Protein AF-A0A8J7TQS0-F1 (afdb_monomer_lite)

Foldseek 3Di:
DDWDFFPDPVGRDTADDDDPGGQWDQQPQLRGTHGPVLCVVCVQADDPVCVVVSVVSCVVVVGDQDDADPVRHRHSHD

Secondary structure (DSSP, 8-state):
-EEEE--STTT--EEEEETTEE-EEEETTTTEEEEHHHHHH-TTS--GGGHHHHHHHHHHTTPPPPPP-TTSSPPS--

Sequence (78 aa):
MSEAICDLPDCKKRLNMGHGVWEGRWLPTYQMTICTVHINASPEGWAPHREEFLLSWLQSKNLPVPKRNANGLLPFFA

Structure (mmCIF, N/CA/C/O backbone):
data_AF-A0A8J7TQS0-F1
#
_entry.id   AF-A0A8J7TQS0-F1
#
loop_
_atom_site.group_PDB
_atom_site.id
_atom_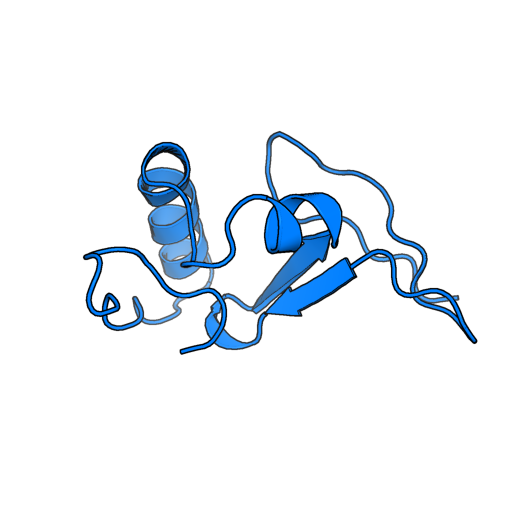site.type_symbol
_atom_site.label_atom_id
_atom_site.label_alt_id
_atom_site.label_comp_id
_atom_site.label_asym_id
_atom_site.label_entity_id
_atom_site.label_seq_id
_atom_site.pdbx_PDB_ins_code
_atom_site.Cartn_x
_atom_site.Cartn_y
_atom_site.Cartn_z
_atom_site.occupancy
_atom_site.B_iso_or_equiv
_atom_site.auth_seq_id
_atom_site.auth_comp_id
_atom_site.auth_asym_id
_atom_site.auth_atom_id
_atom_site.pdbx_PDB_model_num
ATOM 1 N N . MET A 1 1 ? 3.820 13.892 -18.933 1.00 49.91 1 MET A N 1
ATOM 2 C CA . MET A 1 1 ? 4.075 12.605 -18.254 1.00 49.91 1 MET A CA 1
ATOM 3 C C . MET A 1 1 ? 3.761 12.832 -16.792 1.00 49.91 1 MET A C 1
ATOM 5 O O . MET A 1 1 ? 4.334 13.751 -16.222 1.00 49.91 1 MET A O 1
ATOM 9 N N . SER A 1 2 ? 2.793 12.117 -16.229 1.00 56.00 2 SER A N 1
ATOM 10 C CA . SER A 1 2 ? 2.450 12.272 -14.814 1.00 56.00 2 SER A CA 1
ATOM 11 C C . SER A 1 2 ? 3.431 11.428 -14.008 1.00 56.00 2 SER A C 1
ATOM 13 O O . SER A 1 2 ? 3.336 10.205 -14.010 1.00 56.00 2 SER A O 1
ATOM 15 N N . GLU A 1 3 ? 4.423 12.068 -13.393 1.00 66.81 3 GLU A N 1
ATOM 16 C CA . GLU A 1 3 ? 5.340 11.391 -12.478 1.00 66.81 3 GLU A CA 1
ATOM 17 C C . GLU A 1 3 ? 4.574 11.050 -11.196 1.00 66.81 3 GLU A C 1
ATOM 19 O O . GLU A 1 3 ? 4.104 11.942 -10.491 1.00 66.81 3 GLU A O 1
ATOM 24 N N . ALA A 1 4 ? 4.417 9.759 -10.905 1.00 83.81 4 ALA A N 1
ATOM 25 C CA . ALA A 1 4 ? 3.888 9.306 -9.625 1.00 83.81 4 ALA A CA 1
ATOM 26 C C . ALA A 1 4 ? 5.041 8.839 -8.731 1.00 83.81 4 ALA A C 1
ATOM 28 O O . ALA A 1 4 ? 6.100 8.447 -9.217 1.00 83.81 4 ALA A O 1
ATOM 29 N N . ILE A 1 5 ? 4.857 8.870 -7.415 1.00 90.94 5 ILE A N 1
ATOM 30 C CA . ILE A 1 5 ? 5.839 8.368 -6.449 1.00 90.94 5 ILE A CA 1
ATOM 31 C C . ILE A 1 5 ? 5.167 7.268 -5.635 1.00 90.94 5 ILE A C 1
ATOM 33 O O . ILE A 1 5 ? 3.983 7.359 -5.326 1.00 90.94 5 ILE A O 1
ATOM 37 N N . CYS A 1 6 ? 5.916 6.217 -5.303 1.00 92.31 6 CYS A N 1
ATOM 38 C CA . CYS A 1 6 ? 5.438 5.195 -4.382 1.00 92.31 6 CYS A CA 1
ATOM 39 C C . CYS A 1 6 ? 5.223 5.811 -2.991 1.00 92.31 6 CYS A C 1
ATOM 41 O O . CYS A 1 6 ? 6.180 6.291 -2.381 1.00 92.31 6 CYS A O 1
ATOM 43 N N . ASP A 1 7 ? 3.997 5.777 -2.471 1.00 93.25 7 ASP A N 1
ATOM 44 C CA . ASP A 1 7 ? 3.655 6.435 -1.204 1.00 93.25 7 ASP A CA 1
ATOM 45 C C . ASP A 1 7 ? 4.262 5.753 0.028 1.00 93.25 7 ASP A C 1
ATOM 47 O O . ASP A 1 7 ? 4.373 6.376 1.088 1.00 93.25 7 ASP A O 1
ATOM 51 N N . LEU A 1 8 ? 4.736 4.514 -0.116 1.00 90.94 8 LEU A N 1
ATOM 52 C CA . LEU A 1 8 ? 5.394 3.771 0.953 1.00 90.94 8 LEU A CA 1
ATOM 53 C C . LEU A 1 8 ? 6.671 4.461 1.468 1.00 90.94 8 LEU A C 1
ATOM 55 O O . LEU A 1 8 ? 7.469 4.956 0.662 1.00 90.94 8 LEU A O 1
ATOM 59 N N . PRO A 1 9 ? 6.893 4.471 2.797 1.00 88.88 9 PRO A N 1
ATOM 60 C CA . PRO A 1 9 ? 7.991 5.198 3.431 1.00 88.88 9 PRO A CA 1
ATOM 61 C C . PRO A 1 9 ? 9.370 4.613 3.105 1.00 88.88 9 PRO A C 1
ATOM 63 O O . PRO A 1 9 ? 10.331 5.362 2.983 1.00 88.88 9 PRO A O 1
ATOM 66 N N . ASP A 1 10 ? 9.452 3.300 2.911 1.00 88.81 10 ASP A N 1
ATOM 67 C CA . ASP A 1 10 ? 10.666 2.537 2.604 1.00 88.81 10 ASP A CA 1
ATOM 68 C C . ASP A 1 10 ? 11.004 2.497 1.105 1.00 88.81 10 ASP A C 1
ATOM 70 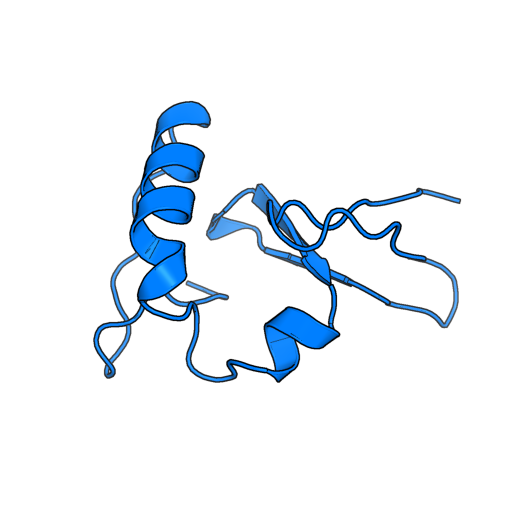O O . ASP A 1 10 ? 12.081 2.048 0.722 1.00 88.81 10 ASP A O 1
ATOM 74 N N . CYS A 1 11 ? 10.099 2.968 0.242 1.00 89.38 11 CYS A N 1
ATOM 75 C CA . CYS A 1 11 ? 10.284 2.925 -1.204 1.00 89.38 11 CYS A CA 1
ATOM 76 C C . CYS A 1 11 ? 10.574 4.300 -1.800 1.00 89.38 11 CYS A C 1
ATOM 78 O O . CYS A 1 11 ? 11.628 4.486 -2.403 1.00 89.38 11 CYS A O 1
ATOM 80 N N . LYS A 1 12 ? 9.603 5.226 -1.719 1.00 85.69 12 LYS A N 1
ATOM 81 C CA . LYS A 1 12 ? 9.628 6.570 -2.338 1.00 85.69 12 LYS A CA 1
ATOM 82 C C . LYS A 1 12 ? 10.188 6.634 -3.776 1.00 85.69 12 LYS A C 1
ATOM 84 O O . LYS A 1 12 ? 10.620 7.688 -4.239 1.00 85.69 12 LYS A O 1
ATOM 89 N N . LYS A 1 13 ? 10.150 5.518 -4.516 1.00 88.31 13 LYS A N 1
ATOM 90 C CA . LYS A 1 13 ? 10.639 5.414 -5.895 1.00 88.31 13 LYS A CA 1
ATOM 91 C C . LYS A 1 13 ? 9.715 6.208 -6.821 1.00 88.31 13 LYS A C 1
ATOM 93 O O . LYS A 1 13 ? 8.494 6.125 -6.680 1.00 88.31 13 LYS A O 1
ATOM 98 N N . ARG A 1 14 ? 10.292 6.928 -7.787 1.00 89.81 14 ARG A N 1
ATOM 99 C CA . ARG A 1 14 ? 9.542 7.522 -8.906 1.00 89.81 14 ARG A CA 1
ATOM 100 C C . ARG A 1 14 ? 9.029 6.417 -9.826 1.00 89.81 14 ARG A C 1
ATOM 102 O O . ARG A 1 14 ? 9.765 5.484 -10.140 1.00 89.81 14 ARG A O 1
ATOM 109 N N . LEU A 1 15 ? 7.771 6.525 -10.218 1.00 90.06 15 LEU A N 1
ATOM 110 C CA . LEU A 1 15 ? 7.037 5.539 -10.993 1.00 90.06 15 LEU A CA 1
ATOM 111 C C . LEU A 1 15 ? 6.699 6.144 -12.344 1.00 90.06 15 LEU A C 1
ATOM 113 O O . LEU A 1 15 ? 6.066 7.202 -12.425 1.00 90.06 15 LEU A O 1
ATOM 117 N N . ASN A 1 16 ? 7.102 5.449 -13.400 1.00 87.50 16 ASN A N 1
ATOM 118 C CA . ASN A 1 16 ? 6.691 5.782 -14.745 1.00 87.50 16 ASN A CA 1
ATOM 119 C C . ASN A 1 16 ? 5.295 5.195 -15.013 1.00 87.50 16 ASN A C 1
ATOM 121 O O . ASN A 1 16 ? 5.091 3.978 -14.969 1.00 87.50 16 ASN A O 1
ATOM 125 N N . MET A 1 17 ? 4.331 6.088 -15.235 1.00 82.19 17 MET A N 1
ATOM 126 C CA . MET A 1 17 ? 2.935 5.781 -15.548 1.00 82.19 17 MET A CA 1
ATOM 127 C C . MET A 1 17 ? 2.646 6.381 -16.932 1.00 82.19 17 MET A C 1
ATOM 129 O O . MET A 1 17 ? 2.252 7.543 -17.052 1.00 82.19 17 MET A O 1
ATOM 133 N N . GLY A 1 18 ? 2.938 5.620 -17.990 1.00 78.31 18 GLY A N 1
ATOM 134 C CA . GLY A 1 18 ? 2.929 6.085 -19.380 1.00 78.31 18 GLY A CA 1
ATOM 135 C C . GLY A 1 18 ? 2.449 5.026 -20.375 1.00 78.31 18 GLY A C 1
ATOM 136 O O . GLY A 1 18 ? 2.127 3.898 -20.007 1.00 78.31 18 GLY A O 1
ATOM 137 N N . HIS A 1 19 ? 2.387 5.387 -21.662 1.00 75.19 19 HIS A N 1
ATOM 138 C CA . HIS A 1 19 ? 1.943 4.479 -22.727 1.00 75.19 19 HIS A CA 1
ATOM 139 C C . HIS A 1 19 ? 2.814 3.210 -22.767 1.00 75.19 19 HIS A C 1
ATOM 141 O O . HIS A 1 19 ? 3.965 3.251 -23.191 1.00 75.19 19 HIS A O 1
ATOM 147 N N . GLY A 1 20 ? 2.250 2.089 -22.306 1.00 76.94 20 GLY A N 1
ATOM 148 C CA . GLY A 1 20 ? 2.910 0.780 -22.263 1.00 76.94 20 GLY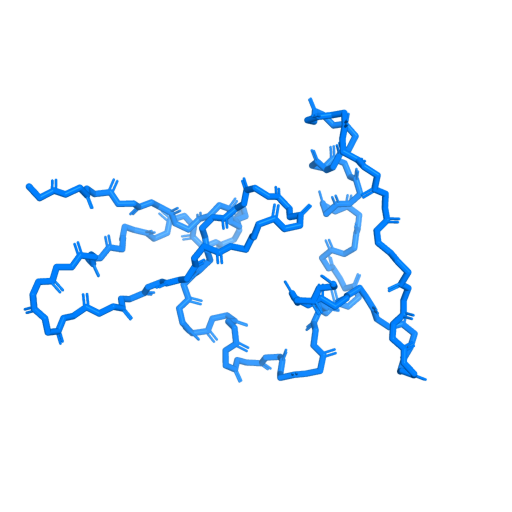 A CA 1
ATOM 149 C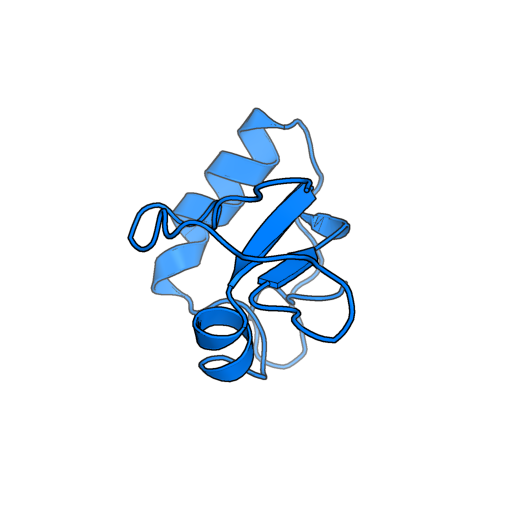 C . GLY A 1 20 ? 3.758 0.500 -21.015 1.00 76.94 20 GLY A C 1
ATOM 150 O O . GLY A 1 20 ? 4.282 -0.605 -20.901 1.00 76.94 20 GLY A O 1
ATOM 151 N N . VAL A 1 21 ? 3.875 1.441 -20.068 1.00 77.25 21 VAL A N 1
ATOM 152 C CA . VAL A 1 21 ? 4.672 1.270 -18.840 1.00 77.25 21 VAL A CA 1
ATOM 153 C C . VAL A 1 21 ? 3.848 1.667 -17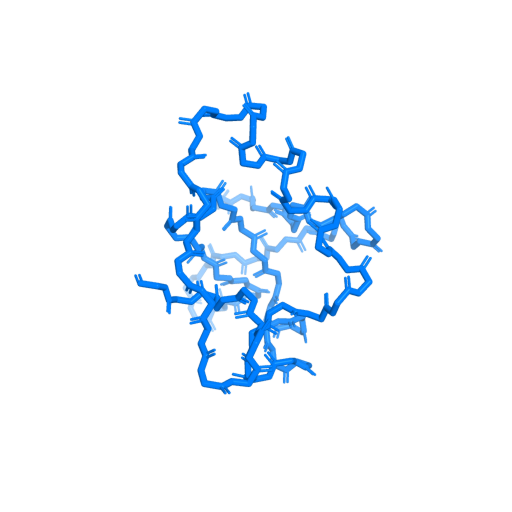.617 1.00 77.25 21 VAL A C 1
ATOM 155 O O . VAL A 1 21 ? 3.469 2.825 -17.460 1.00 77.25 21 VAL A O 1
ATOM 158 N N . TRP A 1 22 ? 3.604 0.695 -16.738 1.00 81.44 22 TRP A N 1
ATOM 159 C CA . TRP A 1 22 ? 2.878 0.874 -15.480 1.00 81.44 22 TRP A CA 1
ATOM 160 C C . TRP A 1 22 ? 3.732 0.359 -14.321 1.00 81.44 22 TRP A C 1
ATOM 162 O O . TRP A 1 22 ? 3.631 -0.798 -13.918 1.00 81.44 22 TRP A O 1
ATOM 172 N N . GLU A 1 23 ? 4.610 1.212 -13.790 1.00 90.25 23 GLU A N 1
ATOM 173 C CA . GLU A 1 23 ? 5.475 0.853 -12.652 1.00 90.25 23 GLU A CA 1
ATOM 174 C C . GLU A 1 23 ? 4.770 0.943 -11.292 1.00 90.25 23 GLU A C 1
ATOM 176 O O . GLU A 1 23 ? 5.347 0.586 -10.262 1.00 90.25 23 GLU A O 1
ATOM 181 N N . GLY A 1 24 ? 3.517 1.391 -11.269 1.00 90.44 24 GLY A N 1
ATOM 182 C CA . GLY A 1 24 ? 2.701 1.441 -10.070 1.00 90.44 24 GLY A CA 1
ATOM 183 C C . GLY A 1 24 ? 1.225 1.239 -10.333 1.00 90.44 24 GLY A C 1
ATOM 184 O O . GLY A 1 24 ? 0.763 1.188 -11.472 1.00 90.44 24 GLY A O 1
ATOM 185 N N . ARG A 1 25 ? 0.482 1.128 -9.238 1.00 90.38 25 ARG A N 1
ATOM 186 C CA . ARG A 1 25 ? -0.969 1.040 -9.237 1.00 90.38 25 ARG A CA 1
ATOM 187 C C . ARG A 1 25 ? -1.530 1.973 -8.182 1.00 90.38 25 ARG A C 1
ATOM 189 O O . ARG A 1 25 ? -1.031 2.038 -7.058 1.00 90.38 25 ARG A O 1
ATOM 196 N N . TRP A 1 26 ? -2.593 2.665 -8.562 1.00 91.19 26 TRP A N 1
ATOM 197 C CA . TRP A 1 26 ? -3.422 3.410 -7.632 1.00 91.19 26 TRP A CA 1
ATOM 198 C C . TRP A 1 26 ? -4.293 2.444 -6.824 1.00 91.19 26 TRP A C 1
ATOM 200 O O . TRP A 1 26 ? -4.942 1.567 -7.399 1.00 91.19 26 TRP A O 1
ATOM 210 N N . LEU A 1 27 ? -4.300 2.609 -5.503 1.00 91.88 27 LEU A N 1
ATOM 211 C CA . LEU A 1 27 ? -5.128 1.883 -4.547 1.00 91.88 27 LEU A CA 1
ATOM 212 C C . LEU A 1 27 ? -6.211 2.838 -4.019 1.00 91.88 27 LEU A C 1
ATOM 214 O O . LEU A 1 27 ? -5.929 3.628 -3.112 1.00 91.88 27 LEU A O 1
ATOM 218 N N . PRO A 1 28 ? -7.445 2.792 -4.560 1.00 91.06 28 PRO A N 1
ATOM 219 C CA . PRO A 1 28 ? -8.498 3.747 -4.212 1.00 91.06 28 PRO A CA 1
ATOM 220 C C . PRO A 1 28 ? -8.845 3.755 -2.722 1.00 91.06 28 PRO A C 1
ATOM 222 O O . PRO A 1 28 ? -9.021 4.825 -2.148 1.00 91.06 28 PRO A O 1
ATOM 225 N N . THR A 1 29 ? -8.867 2.579 -2.088 1.00 91.50 29 THR A N 1
ATOM 226 C CA . THR A 1 29 ? -9.183 2.395 -0.662 1.00 91.50 29 THR A CA 1
ATOM 227 C C . THR A 1 29 ? -8.269 3.212 0.253 1.00 91.50 29 THR A C 1
ATOM 229 O O . THR A 1 29 ? -8.717 3.743 1.261 1.00 91.50 29 THR A O 1
ATOM 232 N N . TYR A 1 30 ? -6.994 3.343 -0.117 1.00 93.75 30 TYR A N 1
ATOM 233 C CA . TYR A 1 30 ? -5.982 4.047 0.677 1.00 93.75 30 TYR A CA 1
ATOM 234 C C . TYR A 1 30 ? -5.663 5.436 0.129 1.00 93.75 30 TYR A C 1
ATOM 236 O O . TYR A 1 30 ? -4.940 6.201 0.766 1.00 93.75 30 TYR A O 1
ATOM 244 N N . GLN A 1 31 ? -6.162 5.753 -1.067 1.00 93.81 31 GLN A N 1
ATOM 245 C CA . GLN A 1 31 ? -5.718 6.889 -1.863 1.00 93.81 31 GLN A CA 1
ATOM 246 C C . GLN A 1 31 ? -4.181 6.958 -1.953 1.00 93.81 31 GLN A C 1
ATOM 248 O O . GLN A 1 31 ? -3.571 7.975 -1.609 1.00 93.81 31 GLN A O 1
ATOM 253 N N . MET A 1 32 ? -3.569 5.845 -2.375 1.00 92.81 32 MET A N 1
ATOM 254 C CA . MET A 1 32 ? -2.116 5.677 -2.500 1.00 92.81 32 MET A CA 1
ATOM 255 C C . MET A 1 32 ? -1.714 5.160 -3.873 1.00 92.81 32 MET A C 1
ATOM 257 O O . MET A 1 32 ? -2.386 4.298 -4.436 1.00 92.81 32 MET A O 1
ATOM 261 N N . THR A 1 33 ? -0.562 5.596 -4.369 1.00 93.06 33 THR A N 1
ATOM 262 C CA . THR A 1 33 ? 0.125 4.959 -5.492 1.00 93.06 33 THR A CA 1
ATOM 263 C C . THR A 1 33 ? 1.245 4.075 -4.969 1.00 93.06 33 THR A C 1
ATOM 265 O O . THR A 1 33 ? 2.175 4.554 -4.326 1.00 93.06 33 THR A O 1
ATOM 268 N N . ILE A 1 34 ? 1.186 2.779 -5.267 1.00 93.06 34 ILE A N 1
ATOM 269 C CA . ILE A 1 34 ? 2.180 1.796 -4.824 1.00 93.06 34 ILE A CA 1
ATOM 270 C C . ILE A 1 34 ? 2.857 1.175 -6.039 1.00 93.06 34 ILE A C 1
ATOM 272 O O . ILE A 1 34 ? 2.197 0.867 -7.029 1.00 93.06 34 ILE A O 1
ATOM 276 N N . CYS A 1 35 ? 4.176 0.983 -5.981 1.00 92.38 35 CYS A N 1
ATOM 277 C CA . CYS A 1 35 ? 4.896 0.355 -7.084 1.00 92.38 35 CYS A CA 1
ATOM 278 C C . CYS A 1 35 ? 4.487 -1.115 -7.271 1.00 92.38 35 CYS A C 1
ATOM 280 O O . CYS A 1 35 ? 4.145 -1.815 -6.313 1.00 92.38 35 CYS A O 1
ATOM 282 N N . THR A 1 36 ? 4.569 -1.610 -8.504 1.00 90.75 36 THR A N 1
ATOM 283 C CA . THR A 1 36 ? 4.208 -2.998 -8.832 1.00 90.75 36 THR A CA 1
ATOM 284 C C . THR A 1 36 ? 5.046 -4.018 -8.068 1.00 90.75 36 THR A C 1
ATOM 286 O O . THR A 1 36 ? 4.524 -5.061 -7.695 1.00 90.75 36 THR A O 1
ATOM 289 N N . VAL A 1 37 ? 6.302 -3.698 -7.743 1.00 90.38 37 VAL A N 1
ATOM 290 C CA . VAL A 1 37 ? 7.176 -4.550 -6.918 1.00 90.38 37 VAL A CA 1
ATOM 291 C C . VAL A 1 37 ? 6.537 -4.851 -5.560 1.00 90.38 37 VAL A C 1
ATOM 293 O O . VAL A 1 37 ? 6.471 -6.007 -5.160 1.00 90.38 37 VAL A O 1
ATOM 296 N N . HIS A 1 38 ? 6.008 -3.836 -4.871 1.00 89.69 38 HIS A N 1
ATOM 297 C CA . HIS A 1 38 ? 5.390 -4.020 -3.555 1.00 89.69 38 HIS A CA 1
ATOM 298 C C . HIS A 1 38 ? 4.026 -4.697 -3.616 1.00 89.69 38 HIS A C 1
ATOM 300 O O . HIS A 1 38 ? 3.691 -5.460 -2.715 1.00 89.69 38 HIS A O 1
ATOM 306 N N . ILE A 1 39 ? 3.256 -4.434 -4.671 1.00 88.69 39 ILE A N 1
ATOM 307 C CA . ILE A 1 39 ? 1.970 -5.103 -4.884 1.00 88.69 39 ILE A CA 1
ATOM 308 C C . ILE A 1 39 ? 2.194 -6.592 -5.154 1.00 88.69 39 ILE A C 1
ATOM 310 O O . ILE A 1 39 ? 1.534 -7.435 -4.555 1.00 88.69 39 ILE A O 1
ATOM 314 N N . ASN A 1 40 ? 3.164 -6.923 -6.007 1.00 88.69 40 ASN A N 1
ATOM 315 C CA . ASN A 1 40 ? 3.454 -8.302 -6.390 1.00 88.69 40 ASN A CA 1
ATOM 316 C C . ASN A 1 40 ? 4.144 -9.093 -5.271 1.00 88.69 40 ASN A C 1
ATOM 318 O O . ASN A 1 40 ? 4.002 -10.310 -5.218 1.00 88.69 40 ASN A O 1
ATOM 322 N N . ALA A 1 41 ? 4.871 -8.422 -4.372 1.00 88.31 41 ALA A N 1
ATOM 323 C CA . ALA A 1 41 ? 5.528 -9.065 -3.236 1.00 88.31 41 ALA A CA 1
ATOM 324 C C . ALA A 1 41 ? 4.545 -9.590 -2.176 1.00 88.31 41 ALA A C 1
ATOM 326 O O . ALA A 1 41 ? 4.921 -10.447 -1.381 1.00 88.31 41 ALA A O 1
ATOM 327 N N . SER A 1 42 ? 3.310 -9.078 -2.135 1.00 85.81 42 SER A N 1
ATOM 328 C CA . SER A 1 42 ? 2.339 -9.431 -1.098 1.00 85.81 42 SER A CA 1
ATOM 329 C C . SER A 1 42 ? 0.942 -9.639 -1.696 1.00 85.81 42 SER A C 1
ATOM 331 O O . SER A 1 42 ? 0.039 -8.839 -1.465 1.00 85.81 42 SER A O 1
ATOM 333 N N . PRO A 1 43 ? 0.732 -10.705 -2.489 1.00 82.62 43 PRO A N 1
ATOM 334 C CA . PRO A 1 43 ? -0.504 -10.902 -3.255 1.00 82.62 43 PRO A CA 1
ATOM 335 C C . PRO A 1 43 ? -1.762 -10.979 -2.378 1.00 82.62 43 PRO A C 1
ATOM 337 O O . PRO A 1 43 ? -2.858 -10.670 -2.839 1.00 82.62 43 PRO A O 1
ATOM 340 N N . GLU A 1 44 ? -1.604 -11.347 -1.106 1.00 86.19 44 GLU A N 1
ATOM 341 C CA . GLU A 1 44 ? -2.700 -11.464 -0.147 1.00 86.19 44 GLU A CA 1
ATOM 342 C C . GLU A 1 44 ? -3.059 -10.148 0.557 1.00 86.19 44 GLU A C 1
ATOM 344 O O . GLU A 1 44 ? -3.975 -10.128 1.369 1.00 86.19 44 GLU A O 1
ATOM 349 N N . GLY A 1 45 ? -2.381 -9.037 0.265 1.00 89.62 45 GLY A N 1
ATOM 350 C CA . GLY A 1 45 ? -2.647 -7.732 0.873 1.00 89.62 45 GLY A CA 1
ATOM 351 C C . GLY A 1 45 ? -1.436 -7.170 1.601 1.00 89.62 45 GLY A C 1
ATOM 352 O O . GLY A 1 45 ? -0.298 -7.540 1.340 1.00 89.62 45 GLY A O 1
ATOM 353 N N . TRP A 1 46 ? -1.660 -6.236 2.511 1.00 92.19 46 TRP A N 1
ATOM 354 C CA . TRP A 1 46 ? -0.590 -5.555 3.219 1.00 92.19 46 TRP A CA 1
ATOM 355 C C . TRP A 1 46 ? 0.079 -6.445 4.263 1.00 92.19 46 TRP A C 1
ATOM 357 O O . TRP A 1 46 ? -0.584 -7.034 5.115 1.00 92.19 46 TRP A O 1
ATOM 367 N N . ALA A 1 47 ? 1.411 -6.485 4.235 1.00 90.19 47 ALA A N 1
ATOM 368 C CA . ALA A 1 47 ? 2.191 -7.187 5.243 1.00 90.19 47 ALA A CA 1
ATOM 369 C C . ALA A 1 47 ? 1.985 -6.567 6.646 1.00 90.19 47 ALA A C 1
ATOM 371 O O . ALA A 1 47 ? 1.955 -5.336 6.754 1.00 90.19 47 ALA A O 1
ATOM 372 N N . PRO A 1 48 ? 1.934 -7.374 7.727 1.00 89.75 48 PRO A N 1
ATOM 373 C CA . PRO A 1 48 ? 1.639 -6.889 9.081 1.00 89.75 48 PRO A CA 1
ATOM 374 C C . PRO A 1 48 ? 2.558 -5.763 9.573 1.00 89.75 48 PRO A C 1
ATOM 376 O O . PRO A 1 48 ? 2.107 -4.838 10.235 1.00 89.75 48 PRO A O 1
ATOM 379 N N . HIS A 1 49 ? 3.838 -5.778 9.189 1.00 89.94 49 HIS A N 1
ATOM 380 C CA . HIS A 1 49 ? 4.798 -4.739 9.585 1.00 89.94 49 HIS A CA 1
ATOM 381 C C . HIS A 1 49 ? 4.482 -3.344 9.009 1.00 89.94 49 HIS A C 1
ATOM 383 O O . HIS A 1 49 ? 5.057 -2.357 9.455 1.00 89.94 49 HIS A O 1
ATOM 389 N N . ARG A 1 50 ? 3.593 -3.242 8.011 1.00 90.19 50 ARG A N 1
ATOM 390 C CA . ARG A 1 50 ? 3.137 -1.965 7.430 1.00 90.19 50 ARG A CA 1
ATOM 391 C C . ARG A 1 50 ? 1.819 -1.490 8.022 1.00 90.19 50 ARG A C 1
ATOM 393 O O . ARG A 1 50 ? 1.366 -0.404 7.676 1.00 90.19 50 ARG A O 1
ATOM 400 N N . GLU A 1 51 ? 1.197 -2.281 8.890 1.00 92.06 51 GLU A N 1
ATOM 401 C CA . GLU A 1 51 ? -0.135 -1.997 9.413 1.00 92.06 51 GLU A CA 1
ATOM 402 C C . GLU A 1 51 ? -0.186 -0.667 10.167 1.00 92.06 51 GLU A C 1
ATOM 404 O O . GLU A 1 51 ? -1.046 0.159 9.877 1.00 92.06 51 GLU A O 1
ATOM 409 N N . GLU A 1 52 ? 0.775 -0.410 11.054 1.00 93.75 52 GLU A N 1
ATOM 410 C CA . GLU A 1 52 ? 0.853 0.843 11.812 1.00 93.75 52 GLU A CA 1
ATOM 411 C C . GLU A 1 52 ? 0.929 2.072 10.891 1.00 93.75 52 GLU A C 1
ATOM 413 O O . GLU A 1 52 ? 0.201 3.054 11.076 1.00 93.75 52 GLU A O 1
ATOM 418 N N . PHE A 1 53 ? 1.752 1.990 9.842 1.00 94.56 53 PHE A N 1
ATOM 419 C CA . PHE A 1 53 ? 1.854 3.037 8.829 1.00 94.56 53 PHE A CA 1
ATOM 420 C C . PHE A 1 53 ? 0.529 3.229 8.079 1.00 94.56 53 PHE A C 1
ATOM 422 O O . PHE A 1 53 ? 0.093 4.362 7.894 1.00 94.56 53 PHE A O 1
ATOM 429 N N . LEU A 1 54 ? -0.131 2.143 7.669 1.00 94.25 54 LEU A N 1
ATOM 430 C CA . LEU A 1 54 ? -1.389 2.207 6.919 1.00 94.25 54 LEU A CA 1
ATOM 431 C C . LEU A 1 54 ? -2.528 2.781 7.757 1.00 94.25 54 LEU A C 1
ATOM 433 O O . LEU A 1 54 ? -3.296 3.594 7.252 1.00 94.25 54 LEU A O 1
ATOM 437 N N . LEU A 1 55 ? -2.628 2.395 9.029 1.00 94.88 55 LEU A N 1
ATOM 438 C CA . LEU A 1 55 ? -3.622 2.940 9.951 1.00 94.88 55 LEU A CA 1
ATOM 439 C C . LEU A 1 55 ? -3.389 4.437 10.178 1.00 94.88 55 LEU A C 1
ATOM 441 O O . LEU A 1 55 ? -4.327 5.222 10.053 1.00 94.88 55 LEU A O 1
ATOM 445 N N . SER A 1 56 ? -2.136 4.841 10.409 1.00 95.75 56 SER A N 1
ATOM 446 C CA . SER A 1 56 ? -1.762 6.255 10.558 1.00 95.75 56 SER A CA 1
ATOM 447 C C . SER A 1 56 ? -2.048 7.059 9.285 1.00 95.75 56 SER A C 1
ATOM 449 O O . SER A 1 56 ? -2.571 8.172 9.341 1.00 95.75 56 SER A O 1
ATOM 451 N N . TRP A 1 57 ? -1.757 6.485 8.115 1.00 95.50 57 TRP A N 1
ATOM 452 C CA . TRP A 1 57 ? -2.042 7.089 6.817 1.00 95.50 57 TRP A CA 1
ATOM 453 C C . TRP A 1 57 ? -3.543 7.291 6.603 1.00 95.50 57 TRP A C 1
ATOM 455 O O . TRP A 1 57 ? -3.973 8.405 6.295 1.00 95.50 57 TRP A O 1
ATOM 465 N N . LEU A 1 58 ? -4.345 6.241 6.805 1.00 95.38 58 LEU A N 1
ATOM 466 C CA . LEU A 1 58 ? -5.802 6.298 6.691 1.00 95.38 58 LEU A CA 1
ATOM 467 C C . LEU A 1 58 ? -6.381 7.341 7.651 1.00 95.38 58 LEU A C 1
ATOM 469 O O . LEU A 1 58 ? -7.177 8.175 7.225 1.00 95.38 58 LEU A O 1
ATOM 473 N N . GLN A 1 59 ? -5.914 7.368 8.901 1.00 96.38 59 GLN A N 1
ATOM 474 C CA . GLN A 1 59 ? -6.318 8.371 9.885 1.00 96.38 59 GLN A CA 1
ATOM 475 C C . GLN A 1 59 ? -5.975 9.795 9.422 1.00 96.38 59 GLN A C 1
ATOM 477 O O . GLN A 1 59 ? -6.837 10.670 9.466 1.00 96.38 59 GLN A O 1
ATOM 482 N N . SER A 1 60 ? -4.758 10.031 8.917 1.00 95.81 60 SER A N 1
ATOM 483 C CA . SER A 1 60 ? -4.331 11.355 8.431 1.00 95.81 60 SER A CA 1
ATOM 484 C C . SER A 1 60 ? -5.155 11.863 7.243 1.00 95.81 60 SER A C 1
ATOM 486 O O . SER A 1 60 ? -5.319 13.069 7.065 1.00 95.81 60 SER A O 1
ATOM 488 N N . LYS A 1 61 ? -5.701 10.942 6.441 1.00 94.19 61 LYS A N 1
ATOM 489 C CA . LYS A 1 61 ? -6.567 11.235 5.294 1.00 94.19 61 LYS A CA 1
ATOM 490 C C . LYS A 1 61 ? -8.057 11.170 5.623 1.00 94.19 61 LYS A C 1
ATOM 492 O O . LYS A 1 61 ? -8.873 11.370 4.727 1.00 94.19 61 LYS A O 1
ATOM 497 N N . ASN A 1 62 ? -8.409 10.895 6.880 1.00 95.88 62 ASN A N 1
ATOM 498 C CA . ASN A 1 62 ? -9.781 10.688 7.329 1.00 95.88 62 ASN A CA 1
ATOM 499 C C . ASN A 1 62 ? -10.521 9.602 6.515 1.00 95.88 62 ASN A C 1
ATOM 501 O O . ASN A 1 62 ? -11.679 9.763 6.129 1.00 95.88 62 ASN A O 1
ATOM 505 N N . LEU A 1 63 ? -9.818 8.506 6.212 1.00 94.56 63 LEU A N 1
ATOM 506 C CA . LEU A 1 63 ? -10.334 7.347 5.488 1.00 94.56 63 LEU A CA 1
ATOM 507 C C . LEU A 1 63 ? -10.708 6.221 6.462 1.00 94.56 63 LEU A C 1
ATOM 509 O O . LEU A 1 63 ? -10.014 6.017 7.462 1.00 94.56 63 LEU A O 1
ATOM 513 N N . PRO A 1 64 ? -11.774 5.453 6.178 1.00 94.62 64 PRO A N 1
ATOM 514 C CA . PRO A 1 64 ? -12.140 4.310 7.000 1.00 94.62 64 PRO A CA 1
ATOM 515 C C . PRO A 1 64 ? -11.108 3.184 6.873 1.00 94.62 64 PRO A C 1
ATOM 517 O O . PRO A 1 64 ? -10.533 2.956 5.807 1.00 94.62 64 PRO A O 1
ATOM 520 N N . VAL A 1 65 ? -10.920 2.429 7.955 1.00 93.88 65 VAL A N 1
ATOM 521 C CA . VAL A 1 65 ? -10.113 1.205 7.925 1.00 93.88 65 VAL A CA 1
ATOM 522 C C . VAL A 1 65 ? -10.902 0.112 7.200 1.00 93.88 65 VAL A 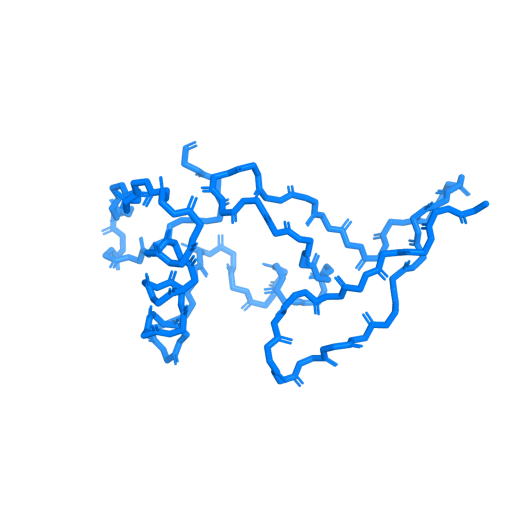C 1
ATOM 524 O O . VAL A 1 65 ? -12.013 -0.210 7.630 1.00 93.88 65 VAL A O 1
ATOM 527 N N . PRO A 1 66 ? -10.376 -0.466 6.105 1.00 93.25 66 PRO A N 1
ATOM 528 C CA . PRO A 1 66 ? -11.085 -1.507 5.381 1.00 93.25 66 PRO A CA 1
ATOM 529 C C . PRO A 1 66 ? -11.194 -2.781 6.217 1.00 93.25 66 PRO A C 1
ATOM 531 O O . PRO A 1 66 ? -10.351 -3.079 7.069 1.00 93.25 66 PRO A O 1
ATOM 534 N N . LYS A 1 67 ? -12.234 -3.570 5.939 1.00 94.00 67 LYS A N 1
ATOM 535 C CA . LYS A 1 67 ? -12.393 -4.885 6.557 1.00 94.00 67 LYS A CA 1
ATOM 536 C C . LYS A 1 67 ? -11.215 -5.777 6.157 1.00 94.00 67 LYS A C 1
ATOM 538 O O . LYS A 1 67 ? -10.875 -5.871 4.979 1.00 94.00 67 LYS A O 1
ATOM 543 N N . ARG A 1 68 ? -10.616 -6.450 7.142 1.00 93.25 68 ARG A N 1
ATOM 544 C CA . ARG A 1 68 ? -9.562 -7.444 6.906 1.00 93.25 68 ARG A CA 1
ATOM 545 C C . ARG A 1 68 ? -10.091 -8.594 6.048 1.00 93.25 68 ARG A C 1
ATOM 547 O O . ARG A 1 68 ? -11.262 -8.968 6.154 1.00 93.25 68 ARG A O 1
ATOM 554 N N . ASN A 1 69 ? -9.224 -9.151 5.212 1.00 90.62 69 ASN A N 1
ATOM 555 C CA . ASN A 1 69 ? -9.550 -10.322 4.405 1.00 90.62 69 ASN A CA 1
ATOM 556 C C . ASN A 1 69 ? -9.531 -11.621 5.237 1.00 90.62 69 ASN A C 1
ATOM 558 O O . ASN A 1 69 ? -9.320 -11.595 6.450 1.00 90.62 69 ASN A O 1
ATOM 562 N N . ALA A 1 70 ? -9.744 -12.767 4.579 1.00 91.06 70 ALA A N 1
ATOM 563 C CA . ALA A 1 70 ? -9.766 -14.083 5.226 1.00 91.06 70 ALA A CA 1
ATOM 564 C C . ALA A 1 70 ? -8.459 -14.437 5.963 1.00 91.06 70 ALA A C 1
ATOM 566 O O . ALA A 1 70 ? -8.490 -15.216 6.911 1.00 91.06 70 ALA A O 1
ATOM 567 N N . ASN A 1 71 ? -7.341 -13.815 5.580 1.00 87.38 71 ASN A N 1
ATOM 568 C CA . ASN A 1 71 ? -6.023 -14.037 6.176 1.00 87.38 71 ASN A CA 1
ATOM 569 C C . ASN A 1 71 ? -5.716 -13.040 7.307 1.00 87.38 71 ASN A C 1
ATOM 571 O O . ASN A 1 71 ? -4.601 -12.996 7.817 1.00 87.38 71 ASN A O 1
ATOM 575 N N . GLY A 1 72 ? -6.693 -12.214 7.703 1.00 91.50 72 GLY A N 1
ATOM 576 C CA . GLY A 1 72 ? -6.526 -11.208 8.751 1.00 91.50 72 GLY A CA 1
ATOM 577 C C . GLY A 1 72 ? -5.698 -9.992 8.323 1.00 91.50 72 GLY A C 1
ATOM 578 O O . GLY A 1 72 ? -5.352 -9.162 9.166 1.00 91.50 72 GLY A O 1
ATOM 579 N N . LEU A 1 73 ? -5.400 -9.848 7.030 1.00 92.06 73 LEU A N 1
ATOM 580 C CA . LEU A 1 73 ? -4.604 -8.749 6.488 1.00 92.06 73 LEU A CA 1
ATOM 581 C C . LEU A 1 73 ? -5.494 -7.619 5.972 1.00 92.06 73 LEU A C 1
ATOM 583 O O . LEU A 1 73 ? -6.636 -7.831 5.557 1.00 92.06 73 LEU A O 1
ATOM 587 N N . LEU A 1 74 ? -4.947 -6.404 5.967 1.00 93.00 74 LEU A N 1
ATOM 588 C CA . LEU A 1 74 ? -5.552 -5.281 5.260 1.00 93.00 74 LEU A CA 1
ATOM 589 C C . LEU A 1 74 ? -5.426 -5.531 3.741 1.00 93.00 74 LEU A C 1
ATOM 591 O O . LEU A 1 74 ? -4.307 -5.698 3.255 1.00 93.00 74 LEU A O 1
ATOM 595 N N . PRO A 1 75 ? -6.524 -5.592 2.971 1.00 92.31 75 PRO A N 1
ATOM 596 C CA . PRO A 1 75 ? -6.458 -5.917 1.545 1.00 92.31 75 PRO A CA 1
ATOM 597 C C . PRO A 1 75 ? -5.940 -4.734 0.714 1.00 92.31 75 PRO A C 1
ATOM 599 O O . PRO A 1 75 ? -6.191 -3.587 1.053 1.00 92.31 75 PRO A O 1
ATOM 602 N N . PHE A 1 76 ? -5.276 -4.981 -0.421 1.00 87.62 76 PHE A N 1
ATOM 603 C CA . PHE A 1 76 ? -4.935 -3.898 -1.364 1.00 87.62 76 PHE A CA 1
ATOM 604 C C . PHE A 1 76 ? -6.160 -3.328 -2.085 1.00 87.62 76 PHE A C 1
ATOM 606 O O . PHE A 1 76 ? -6.214 -2.134 -2.382 1.00 87.62 76 PHE A O 1
ATOM 613 N N . PHE A 1 77 ? -7.123 -4.201 -2.374 1.00 81.00 77 PHE A N 1
ATOM 614 C CA . PHE A 1 77 ? -8.377 -3.893 -3.046 1.00 81.00 77 PHE A CA 1
ATOM 615 C C . PHE A 1 77 ? -9.492 -4.376 -2.117 1.00 81.00 77 PHE A C 1
ATOM 617 O O . PHE A 1 77 ? -9.653 -5.584 -1.941 1.00 81.00 77 PHE A O 1
ATOM 624 N N . ALA A 1 78 ? -10.161 -3.432 -1.456 1.00 70.00 78 ALA A N 1
ATOM 625 C CA . ALA A 1 78 ? -11.329 -3.678 -0.610 1.00 70.00 78 ALA A CA 1
ATOM 626 C C . ALA A 1 78 ? -12.610 -3.332 -1.367 1.00 70.00 78 ALA A C 1
ATOM 628 O O . ALA A 1 78 ? -12.569 -2.326 -2.115 1.00 70.00 78 ALA A O 1
#

pLDDT: mean 88.6, std 8.12, range [49.91, 96.38]

Radius of gyration: 12.56 Å; chains: 1; bounding box: 23×27×34 Å